Protein AF-A0AAV5HKU2-F1 (afdb_monomer_lite)

Structure (mmCIF, N/CA/C/O backbone):
data_AF-A0AAV5HKU2-F1
#
_entry.id   AF-A0AAV5HKU2-F1
#
loop_
_atom_site.group_PDB
_atom_site.id
_atom_site.type_symbol
_atom_site.label_atom_id
_atom_site.label_alt_id
_atom_site.label_comp_id
_atom_site.label_asym_id
_atom_site.label_entity_id
_atom_site.label_seq_id
_atom_site.pdbx_PDB_ins_code
_atom_site.Cartn_x
_atom_site.Cartn_y
_atom_site.Cartn_z
_atom_site.occupancy
_atom_site.B_iso_or_equiv
_atom_site.auth_seq_id
_atom_site.auth_comp_id
_atom_site.auth_asym_id
_atom_site.auth_atom_id
_atom_site.pdbx_PDB_model_num
ATOM 1 N N . MET A 1 1 ? 23.005 -26.738 24.151 1.00 39.66 1 MET A N 1
ATOM 2 C CA . MET A 1 1 ? 22.528 -25.405 23.713 1.00 39.66 1 MET A CA 1
ATOM 3 C C . MET A 1 1 ? 22.857 -25.248 22.236 1.00 39.66 1 MET A C 1
ATOM 5 O O . MET A 1 1 ? 24.021 -25.358 21.884 1.00 39.66 1 MET A O 1
ATOM 9 N N . ARG A 1 2 ? 21.847 -25.115 21.366 1.00 40.97 2 ARG A N 1
ATOM 10 C CA . ARG A 1 2 ? 22.040 -24.924 19.920 1.00 40.97 2 ARG A CA 1
ATOM 11 C C . ARG A 1 2 ? 22.245 -23.433 19.651 1.00 40.97 2 ARG A C 1
ATOM 13 O O . ARG A 1 2 ? 21.367 -22.641 19.969 1.00 40.97 2 ARG A O 1
ATOM 20 N N . ILE A 1 3 ? 23.403 -23.074 19.111 1.00 48.81 3 ILE A N 1
ATOM 21 C CA . ILE A 1 3 ? 23.680 -21.737 18.579 1.00 48.81 3 ILE A CA 1
ATOM 22 C C . ILE A 1 3 ? 22.786 -21.509 17.354 1.00 48.81 3 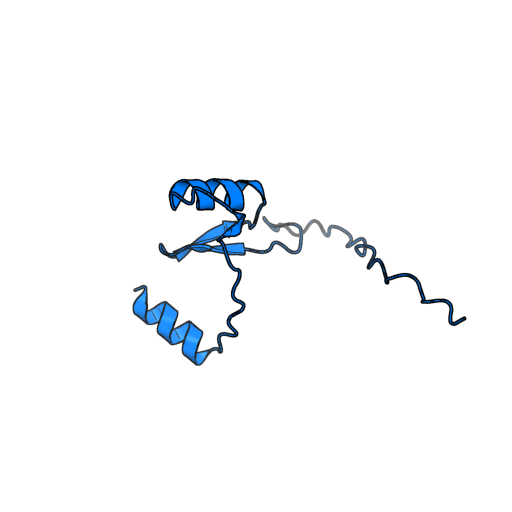ILE A C 1
ATOM 24 O O . ILE A 1 3 ? 22.876 -22.244 16.374 1.00 48.81 3 ILE A O 1
ATOM 28 N N . ALA A 1 4 ? 21.871 -20.543 17.444 1.00 54.16 4 ALA A N 1
ATOM 29 C CA . ALA A 1 4 ? 21.088 -20.095 16.301 1.00 54.16 4 ALA A CA 1
ATOM 30 C C . ALA A 1 4 ? 22.011 -19.325 15.349 1.00 54.16 4 ALA A C 1
ATOM 32 O O . ALA A 1 4 ? 22.744 -18.434 15.779 1.00 54.16 4 ALA A O 1
ATOM 33 N N . SER A 1 5 ? 21.997 -1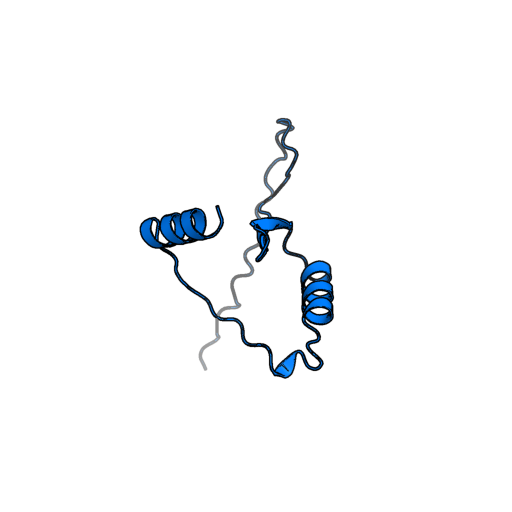9.690 14.069 1.00 51.97 5 SER A N 1
ATOM 34 C CA . SER A 1 5 ? 22.687 -18.942 13.020 1.00 51.97 5 SER A CA 1
ATOM 35 C C . SER A 1 5 ? 22.148 -17.505 12.962 1.00 51.97 5 SER A C 1
ATOM 37 O O . SER A 1 5 ? 20.940 -17.312 13.130 1.00 51.97 5 SER A O 1
ATOM 39 N N . PRO A 1 6 ? 23.004 -16.494 12.735 1.00 68.06 6 PRO A N 1
ATOM 40 C CA . PRO A 1 6 ? 22.547 -15.119 12.586 1.00 68.06 6 PRO A CA 1
ATOM 41 C C . PRO A 1 6 ? 21.578 -14.999 11.396 1.00 68.06 6 PRO A C 1
ATOM 43 O O . PRO A 1 6 ? 21.730 -15.730 10.411 1.00 68.06 6 PRO A O 1
ATOM 46 N N . PRO A 1 7 ? 20.575 -14.103 11.466 1.00 61.12 7 PRO A N 1
ATOM 47 C CA . PRO A 1 7 ? 19.680 -13.855 10.346 1.00 61.12 7 PRO A CA 1
ATOM 48 C C . PRO A 1 7 ? 20.503 -13.375 9.149 1.00 61.12 7 PRO A C 1
ATOM 50 O O . PRO A 1 7 ? 21.371 -12.514 9.292 1.00 61.12 7 PRO A O 1
ATOM 53 N N . ILE A 1 8 ? 20.241 -13.950 7.975 1.00 59.28 8 ILE A N 1
ATOM 54 C CA . ILE A 1 8 ? 20.864 -13.528 6.720 1.00 59.28 8 ILE A CA 1
ATOM 55 C C . ILE A 1 8 ? 20.436 -12.079 6.472 1.00 59.28 8 ILE A C 1
ATOM 57 O O . ILE A 1 8 ? 19.303 -11.821 6.069 1.00 59.28 8 ILE A O 1
ATOM 61 N N . LEU A 1 9 ? 21.333 -11.130 6.735 1.00 62.66 9 LEU A N 1
ATOM 62 C CA . LEU A 1 9 ? 21.209 -9.785 6.196 1.00 62.66 9 LEU A CA 1
ATOM 63 C C . LEU A 1 9 ? 21.526 -9.904 4.707 1.00 62.66 9 LEU A C 1
ATOM 65 O O . LEU A 1 9 ? 22.676 -10.101 4.320 1.00 62.66 9 LEU A O 1
ATOM 69 N N . VAL A 1 10 ? 20.486 -9.880 3.874 1.00 63.28 10 VAL A N 1
ATOM 70 C CA . VAL A 1 10 ? 20.649 -9.776 2.423 1.00 63.28 10 VAL A CA 1
ATOM 71 C C . VAL A 1 10 ? 21.226 -8.390 2.152 1.00 63.28 10 VAL A C 1
ATOM 73 O O . VAL A 1 10 ? 20.508 -7.394 2.128 1.00 63.28 10 VAL A O 1
ATOM 76 N N . GLU A 1 11 ? 22.547 -8.327 2.021 1.00 52.75 11 GLU A N 1
ATOM 77 C CA . GLU A 1 11 ? 23.260 -7.139 1.562 1.00 52.75 11 GLU A CA 1
ATOM 78 C C . GLU A 1 11 ? 22.727 -6.761 0.168 1.00 52.75 11 GLU A C 1
ATOM 80 O O . GLU A 1 11 ? 22.647 -7.629 -0.711 1.00 52.75 11 GLU A O 1
ATOM 85 N N . PRO A 1 12 ? 22.348 -5.496 -0.078 1.00 52.62 12 PRO A N 1
ATOM 86 C CA . PRO A 1 12 ? 21.908 -5.088 -1.401 1.00 52.62 12 PRO A CA 1
ATOM 87 C C . PRO A 1 12 ? 23.070 -5.249 -2.388 1.00 52.62 12 PRO A C 1
ATOM 89 O O . PRO A 1 12 ? 24.107 -4.593 -2.280 1.00 52.62 12 PRO A O 1
ATOM 92 N N . SER A 1 13 ? 22.894 -6.141 -3.365 1.00 47.19 13 SER A N 1
ATOM 93 C CA . SER A 1 13 ? 23.819 -6.313 -4.485 1.00 47.19 13 SER A CA 1
ATOM 94 C C . SER A 1 13 ? 24.022 -4.966 -5.188 1.00 47.19 13 SER A C 1
ATOM 96 O O . SER A 1 13 ? 23.062 -4.364 -5.676 1.00 47.19 13 SER A O 1
ATOM 98 N N . LYS A 1 14 ? 25.269 -4.472 -5.232 1.00 48.97 14 LYS A N 1
ATOM 99 C CA . LYS A 1 14 ? 25.638 -3.266 -5.988 1.00 48.97 14 LYS A CA 1
ATOM 100 C C . LYS A 1 14 ? 25.416 -3.519 -7.482 1.00 48.97 14 LYS A C 1
ATOM 102 O O . LYS A 1 14 ? 26.314 -3.991 -8.176 1.00 48.97 14 LYS A O 1
ATOM 107 N N . LYS A 1 15 ? 24.226 -3.183 -7.986 1.00 53.66 15 LYS A N 1
ATOM 108 C CA . LYS A 1 15 ? 23.969 -3.061 -9.425 1.00 53.66 15 LYS A CA 1
ATOM 109 C C . LYS A 1 15 ? 24.780 -1.884 -9.962 1.00 53.66 15 LYS A C 1
ATOM 111 O O . LYS A 1 15 ? 24.608 -0.754 -9.510 1.00 53.66 15 LYS A O 1
ATOM 116 N N . SER A 1 16 ? 25.661 -2.149 -10.924 1.00 50.25 16 SER A N 1
ATOM 117 C CA . SER A 1 16 ? 26.264 -1.108 -11.752 1.00 50.25 16 SER A CA 1
ATOM 118 C C . SER A 1 16 ? 25.143 -0.317 -12.424 1.00 50.25 16 SER A C 1
ATOM 120 O O . SER A 1 16 ? 24.338 -0.897 -13.152 1.00 50.25 16 SER A O 1
ATOM 122 N N . LEU A 1 17 ? 25.083 0.988 -12.161 1.00 54.62 17 LEU A N 1
ATOM 123 C CA . LEU A 1 17 ? 24.205 1.925 -12.857 1.00 54.62 17 LEU A CA 1
ATOM 124 C C . LEU A 1 17 ? 24.674 2.018 -14.315 1.00 54.62 17 LEU A C 1
ATOM 126 O O . LEU A 1 17 ? 25.503 2.857 -14.660 1.00 54.62 17 LEU A O 1
ATOM 130 N N . SER A 1 18 ? 24.193 1.113 -15.168 1.00 53.22 18 SER A N 1
ATOM 131 C CA . SER A 1 18 ? 24.200 1.340 -16.609 1.00 53.22 18 SER A CA 1
ATOM 132 C C . SER A 1 18 ? 23.347 2.577 -16.852 1.00 53.22 18 SER A C 1
ATOM 134 O O . SER A 1 18 ? 22.174 2.608 -16.484 1.00 53.22 18 SER A O 1
ATOM 136 N N . ASN A 1 19 ? 23.959 3.606 -17.426 1.00 54.34 19 ASN A N 1
ATOM 137 C CA . ASN A 1 19 ? 23.388 4.933 -17.647 1.00 54.34 19 ASN A CA 1
ATOM 138 C C . ASN A 1 19 ? 22.304 4.944 -18.754 1.00 54.34 19 ASN A C 1
ATOM 140 O O . ASN A 1 19 ? 22.134 5.941 -19.454 1.00 54.34 19 ASN A O 1
ATOM 144 N N . ASP A 1 20 ? 21.586 3.832 -18.927 1.00 55.16 20 ASP A N 1
ATOM 145 C CA . ASP A 1 20 ? 20.489 3.657 -19.874 1.00 55.16 20 ASP A CA 1
ATOM 146 C C . ASP A 1 20 ? 19.245 4.356 -19.327 1.00 55.16 20 ASP A C 1
ATOM 148 O O . ASP A 1 20 ? 18.367 3.718 -18.758 1.00 55.16 20 ASP A O 1
ATOM 152 N N . GLY A 1 21 ? 19.219 5.688 -19.438 1.00 53.66 21 GLY A N 1
ATOM 153 C CA . GLY A 1 21 ? 18.038 6.530 -19.691 1.00 53.66 21 GLY A CA 1
ATOM 154 C C . GLY A 1 21 ? 16.722 6.263 -18.943 1.00 53.66 21 GLY A C 1
ATOM 155 O O . GLY A 1 21 ? 15.673 6.692 -19.415 1.00 53.66 21 GLY A O 1
ATOM 156 N N . GLY A 1 22 ? 16.729 5.554 -17.819 1.00 62.38 22 GLY A N 1
ATOM 157 C CA . GLY A 1 22 ? 15.537 5.190 -17.069 1.00 62.38 22 GLY A CA 1
ATOM 158 C C . GLY A 1 22 ? 15.202 6.255 -16.035 1.00 62.38 22 GLY A C 1
ATOM 159 O O . GLY A 1 22 ? 16.029 6.589 -15.191 1.00 62.38 22 GLY A O 1
ATOM 160 N N . TYR A 1 23 ? 13.958 6.741 -16.037 1.00 62.41 23 TYR A N 1
ATOM 161 C CA . TYR A 1 23 ? 13.455 7.698 -15.035 1.00 62.41 23 TYR A CA 1
ATOM 162 C C . TYR A 1 23 ? 13.429 7.129 -13.603 1.00 62.41 23 TYR A C 1
ATOM 164 O O . TYR A 1 23 ? 13.178 7.848 -12.638 1.00 62.41 23 TYR A O 1
ATOM 172 N N . VAL A 1 24 ? 13.661 5.822 -13.465 1.00 59.47 24 VAL A N 1
ATOM 173 C CA . VAL A 1 24 ? 13.530 5.063 -12.228 1.00 59.47 24 VAL A CA 1
ATOM 174 C C . VAL A 1 24 ? 14.788 4.215 -12.051 1.00 59.47 24 VAL A C 1
ATOM 176 O O . VAL A 1 24 ? 14.989 3.230 -12.755 1.00 59.47 24 VAL A O 1
ATOM 179 N N . SER A 1 25 ? 15.652 4.602 -11.112 1.00 63.94 25 SER A N 1
ATOM 180 C CA . SER A 1 25 ? 16.815 3.805 -10.704 1.00 63.94 25 SER A CA 1
ATOM 181 C C . SER A 1 25 ? 16.472 3.002 -9.450 1.00 63.94 25 SER A C 1
ATOM 183 O O . SER A 1 25 ? 16.533 3.533 -8.344 1.00 63.94 25 SER A O 1
ATOM 185 N N . GLY A 1 26 ? 16.104 1.728 -9.612 1.00 69.38 26 GLY A N 1
ATOM 186 C CA . GLY A 1 26 ? 15.938 0.782 -8.499 1.00 69.38 26 GLY A CA 1
ATOM 187 C C . GLY A 1 26 ? 14.613 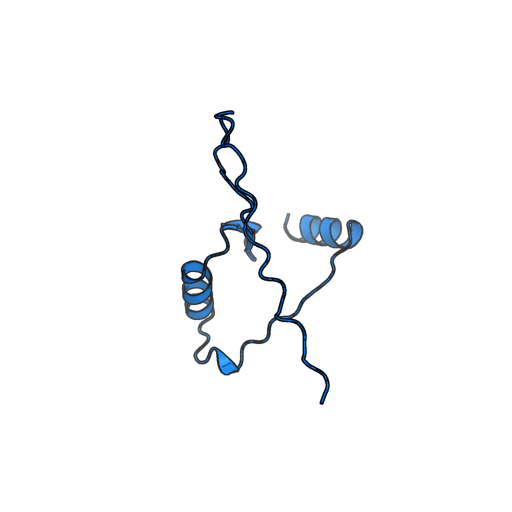0.015 -8.479 1.00 69.38 26 GLY A C 1
ATOM 188 O O . GLY A 1 26 ? 13.737 0.218 -9.316 1.00 69.38 26 GLY A O 1
ATOM 189 N N . GLU A 1 27 ? 14.482 -0.889 -7.507 1.00 66.81 27 GLU A N 1
ATOM 190 C CA . GLU A 1 27 ? 13.246 -1.621 -7.213 1.00 66.81 27 GLU A CA 1
ATOM 191 C C . GLU A 1 27 ? 12.337 -0.731 -6.353 1.00 66.81 27 GLU A C 1
ATOM 193 O O . GLU A 1 27 ? 12.461 -0.667 -5.131 1.00 66.81 27 GLU A O 1
ATOM 198 N N . LEU A 1 28 ? 11.472 0.041 -7.011 1.00 72.88 28 LEU A N 1
ATOM 199 C CA . LEU A 1 28 ? 10.494 0.902 -6.351 1.00 72.88 28 LEU A CA 1
ATOM 200 C C . LEU A 1 28 ? 9.165 0.166 -6.211 1.00 72.88 28 LEU A C 1
ATOM 202 O O . LEU A 1 28 ? 8.584 -0.306 -7.186 1.00 72.88 28 LEU A O 1
ATOM 206 N N . ILE A 1 29 ? 8.673 0.096 -4.977 1.00 81.88 29 ILE A N 1
ATOM 207 C CA . ILE A 1 29 ? 7.324 -0.385 -4.691 1.00 81.88 29 ILE A CA 1
ATOM 208 C C . ILE A 1 29 ? 6.367 0.770 -4.969 1.00 81.88 29 ILE A C 1
ATOM 210 O O . ILE A 1 29 ? 6.525 1.859 -4.416 1.00 81.88 29 ILE A O 1
ATOM 214 N N . TYR A 1 30 ? 5.367 0.528 -5.808 1.00 85.44 30 TYR A N 1
ATOM 215 C CA . TYR A 1 30 ? 4.313 1.490 -6.109 1.00 85.44 30 TYR A CA 1
ATOM 216 C C . TYR A 1 30 ? 3.005 1.072 -5.446 1.00 85.44 30 TYR A C 1
ATOM 218 O O . TYR A 1 30 ? 2.719 -0.115 -5.292 1.00 85.44 30 TYR A O 1
ATOM 226 N N . THR A 1 31 ? 2.203 2.065 -5.088 1.00 85.50 31 THR A N 1
ATOM 227 C CA . THR A 1 31 ? 0.860 1.897 -4.543 1.00 85.50 31 THR A CA 1
ATOM 228 C C . THR A 1 31 ? -0.142 2.464 -5.538 1.00 85.50 31 THR A C 1
ATOM 230 O O . THR A 1 31 ? -0.002 3.610 -5.969 1.00 85.50 31 THR A O 1
ATOM 233 N N . VAL A 1 32 ? -1.146 1.660 -5.887 1.00 85.38 32 VAL A N 1
ATOM 234 C CA . VAL A 1 32 ? -2.318 2.103 -6.651 1.00 85.38 32 VAL A CA 1
ATOM 235 C C . VAL A 1 32 ? -3.388 2.548 -5.658 1.00 85.38 32 VAL A C 1
ATOM 237 O O . VAL A 1 32 ? -3.714 1.815 -4.723 1.00 85.38 32 VAL A O 1
ATOM 240 N N . MET A 1 33 ? -3.880 3.765 -5.837 1.00 85.62 33 MET A N 1
ATOM 241 C CA . MET A 1 33 ? -4.919 4.389 -5.022 1.00 85.62 33 MET A CA 1
ATOM 242 C C . MET A 1 33 ? -6.330 3.988 -5.482 1.00 85.62 33 MET A C 1
ATOM 244 O O . MET A 1 33 ? -6.504 3.381 -6.538 1.00 85.62 33 MET A O 1
ATOM 248 N N . ASP A 1 34 ? -7.345 4.340 -4.694 1.00 81.81 34 ASP A N 1
ATOM 249 C CA . ASP A 1 34 ? -8.767 4.158 -5.019 1.00 81.81 34 ASP A CA 1
ATOM 250 C C . ASP A 1 34 ? -9.201 4.942 -6.267 1.00 81.81 34 ASP A C 1
ATOM 252 O O . ASP A 1 34 ? -10.033 4.467 -7.033 1.00 81.81 34 ASP A O 1
ATOM 256 N N . ASP A 1 35 ? -8.571 6.092 -6.517 1.00 86.12 35 ASP A N 1
ATOM 257 C CA . ASP A 1 35 ? -8.704 6.885 -7.746 1.00 86.12 35 ASP A CA 1
ATOM 258 C C . ASP A 1 35 ? -7.831 6.373 -8.910 1.00 86.12 35 ASP A C 1
ATOM 260 O O . ASP A 1 35 ? -7.627 7.081 -9.896 1.00 86.12 35 ASP A O 1
ATOM 264 N N . LEU A 1 36 ? -7.277 5.161 -8.785 1.00 84.75 36 LEU A N 1
ATOM 265 C CA . LEU A 1 36 ? -6.310 4.544 -9.698 1.00 84.75 36 LEU A CA 1
ATOM 266 C C . LEU A 1 36 ? -4.995 5.314 -9.885 1.00 84.75 36 LEU A C 1
ATOM 268 O O . LEU A 1 36 ? -4.168 4.917 -10.712 1.00 84.75 36 LEU A O 1
ATOM 272 N N . SER A 1 37 ? -4.740 6.381 -9.120 1.00 85.88 37 SER A N 1
ATOM 273 C CA . SER A 1 37 ? -3.457 7.075 -9.196 1.00 85.88 37 SER A CA 1
ATOM 274 C C . SER A 1 37 ? -2.331 6.189 -8.662 1.00 85.88 37 SER A C 1
ATOM 276 O O . SER A 1 37 ? -2.467 5.494 -7.652 1.00 85.88 37 SER A O 1
ATOM 278 N N . VAL A 1 38 ? -1.190 6.203 -9.351 1.00 86.25 38 VAL A N 1
ATOM 279 C CA . VAL A 1 38 ? -0.008 5.429 -8.959 1.00 86.25 38 VAL A CA 1
ATOM 280 C C . VAL A 1 38 ? 0.962 6.349 -8.232 1.00 86.25 38 VAL A C 1
ATOM 282 O O . VAL A 1 38 ? 1.362 7.387 -8.763 1.00 86.25 38 VAL A O 1
ATOM 285 N N . ARG A 1 39 ? 1.361 5.981 -7.013 1.00 85.75 39 ARG A N 1
ATOM 286 C CA . ARG A 1 39 ? 2.324 6.743 -6.205 1.00 85.75 39 ARG A CA 1
ATOM 287 C C . ARG A 1 39 ? 3.447 5.846 -5.687 1.00 85.75 39 ARG A C 1
ATOM 289 O O . ARG A 1 39 ? 3.189 4.683 -5.380 1.00 85.75 39 ARG A O 1
ATOM 296 N N . PRO A 1 40 ? 4.683 6.354 -5.549 1.00 86.12 40 PRO A N 1
ATOM 297 C CA . PRO A 1 40 ? 5.743 5.620 -4.868 1.00 86.12 40 PRO A CA 1
ATOM 298 C C . PRO A 1 40 ? 5.340 5.314 -3.424 1.00 86.12 40 PRO A C 1
ATOM 300 O O . PRO A 1 40 ? 4.874 6.198 -2.697 1.00 86.12 40 PRO A O 1
ATOM 303 N N . ASN A 1 41 ? 5.547 4.076 -2.992 1.00 83.75 41 ASN A N 1
ATOM 304 C CA . ASN A 1 41 ? 5.347 3.695 -1.607 1.00 83.75 41 ASN A CA 1
ATOM 305 C C . ASN A 1 41 ? 6.467 4.314 -0.760 1.00 83.75 41 ASN A C 1
ATOM 307 O O . ASN 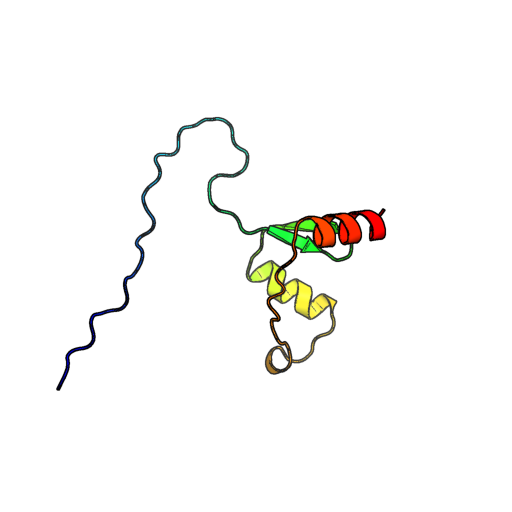A 1 41 ? 7.647 4.031 -0.952 1.00 83.75 41 ASN A O 1
ATOM 311 N N . SER A 1 42 ? 6.103 5.188 0.171 1.00 83.75 42 SER A N 1
ATOM 312 C CA . SER A 1 42 ? 7.042 5.813 1.101 1.00 83.75 42 SER A CA 1
ATOM 313 C C . SER A 1 42 ? 6.402 5.951 2.475 1.00 83.75 42 SER A C 1
ATOM 315 O O . SER A 1 42 ? 5.179 6.045 2.593 1.00 83.75 42 SER A O 1
ATOM 317 N N . ALA A 1 43 ? 7.226 6.015 3.525 1.00 84.69 43 ALA A N 1
ATOM 318 C CA . ALA A 1 43 ? 6.739 6.223 4.889 1.00 84.69 43 ALA A CA 1
ATOM 319 C C . ALA A 1 43 ? 5.929 7.527 5.017 1.00 84.69 43 ALA A C 1
ATOM 321 O O . ALA A 1 43 ? 4.879 7.548 5.655 1.00 84.69 43 ALA A O 1
ATOM 322 N N . VAL A 1 44 ? 6.380 8.593 4.344 1.00 85.62 44 VAL A N 1
ATOM 323 C CA . VAL A 1 44 ? 5.686 9.889 4.313 1.00 85.62 44 VAL A CA 1
ATOM 324 C C . VAL A 1 44 ? 4.312 9.751 3.658 1.00 85.62 44 VAL A C 1
ATOM 326 O O . VAL A 1 44 ? 3.320 10.185 4.240 1.00 85.62 44 VAL A O 1
ATOM 329 N N . PHE A 1 45 ? 4.230 9.087 2.499 1.00 86.19 45 PHE A N 1
ATOM 330 C CA . PHE A 1 45 ? 2.955 8.818 1.834 1.00 86.19 45 PHE A CA 1
ATOM 331 C C . PHE A 1 45 ? 1.998 8.013 2.726 1.00 86.19 45 PHE A C 1
ATOM 333 O O . PHE A 1 45 ? 0.826 8.371 2.834 1.00 86.19 45 PHE A O 1
ATOM 340 N N . GLY A 1 46 ? 2.501 6.986 3.417 1.00 85.81 46 GLY A N 1
ATOM 341 C CA . GLY A 1 46 ? 1.714 6.200 4.367 1.00 85.81 46 GLY A CA 1
ATOM 342 C C . GLY A 1 46 ? 1.097 7.057 5.477 1.00 85.81 46 GLY A C 1
ATOM 343 O O . GLY A 1 46 ? -0.109 6.988 5.703 1.00 85.81 46 GLY A O 1
ATOM 344 N N . ILE A 1 47 ? 1.886 7.922 6.122 1.00 87.25 47 ILE A N 1
ATOM 345 C CA . ILE A 1 47 ? 1.397 8.824 7.182 1.00 87.25 47 ILE A CA 1
ATOM 346 C C . ILE A 1 47 ? 0.355 9.806 6.632 1.00 87.25 47 ILE A C 1
ATOM 348 O O . ILE A 1 47 ? -0.704 9.992 7.233 1.00 87.25 47 ILE A O 1
ATOM 352 N N . THR A 1 48 ? 0.621 10.418 5.473 1.00 87.81 48 THR A N 1
ATOM 353 C CA . THR A 1 48 ? -0.327 11.342 4.836 1.00 87.81 48 THR A CA 1
ATOM 354 C C . THR A 1 48 ? -1.645 10.649 4.492 1.00 87.81 48 THR A C 1
ATOM 356 O O . THR A 1 48 ? -2.705 11.228 4.717 1.00 87.81 48 THR A O 1
ATOM 359 N N . MET A 1 49 ? -1.604 9.415 3.986 1.00 87.50 49 MET A N 1
ATOM 360 C CA . MET A 1 49 ? -2.805 8.646 3.652 1.00 87.50 49 MET A CA 1
ATOM 361 C C . MET A 1 49 ? -3.655 8.347 4.889 1.00 87.50 49 MET A C 1
ATOM 363 O O . MET A 1 49 ? -4.867 8.535 4.863 1.00 87.50 49 MET A O 1
ATOM 367 N N . LEU A 1 50 ? -3.023 7.950 5.994 1.00 88.81 50 LEU A N 1
ATOM 368 C CA . LEU A 1 50 ? -3.720 7.698 7.256 1.00 88.81 50 LEU A CA 1
ATOM 369 C C . LEU A 1 50 ? -4.437 8.949 7.777 1.00 88.81 50 LEU A C 1
ATOM 371 O O . LEU A 1 50 ? -5.574 8.854 8.234 1.00 88.81 50 LEU A O 1
ATOM 375 N N . ASN A 1 51 ? -3.802 10.117 7.649 1.00 87.56 51 ASN A N 1
ATOM 376 C CA . ASN A 1 51 ? -4.421 11.392 8.004 1.00 87.56 51 ASN A CA 1
ATOM 377 C C . ASN A 1 51 ? -5.615 11.727 7.089 1.00 87.56 51 ASN A C 1
ATOM 379 O O . ASN A 1 51 ? -6.660 12.148 7.573 1.00 87.56 51 ASN A O 1
ATOM 383 N N . ARG A 1 52 ? -5.493 11.494 5.773 1.00 87.50 52 ARG A N 1
ATOM 384 C CA . ARG A 1 52 ? -6.590 11.716 4.805 1.00 87.50 52 ARG A CA 1
ATOM 385 C C . ARG A 1 52 ? -7.802 10.818 5.054 1.00 87.50 52 ARG A C 1
ATOM 387 O O . ARG A 1 52 ? -8.913 11.229 4.756 1.00 87.50 52 ARG A O 1
ATOM 394 N N . LEU A 1 53 ? -7.586 9.618 5.588 1.00 86.31 53 LEU A N 1
ATOM 395 C CA . LEU A 1 53 ? -8.644 8.678 5.972 1.00 86.31 53 LEU A CA 1
ATOM 396 C C . LEU A 1 53 ? -9.205 8.941 7.383 1.00 86.31 53 LEU A C 1
ATOM 398 O O . LEU A 1 53 ? -9.960 8.120 7.899 1.00 86.31 53 LEU A O 1
ATOM 402 N N . GLU A 1 54 ? -8.806 10.044 8.026 1.00 87.06 54 GLU A N 1
ATOM 403 C CA . GLU A 1 54 ? -9.225 10.439 9.378 1.00 87.06 54 GLU A CA 1
ATOM 404 C C . GLU A 1 54 ? -8.964 9.362 10.450 1.00 87.06 54 GLU A C 1
ATOM 406 O O . GLU A 1 54 ? -9.653 9.262 11.472 1.00 87.06 54 GLU A O 1
ATOM 411 N N . ILE A 1 55 ? -7.927 8.544 10.245 1.00 86.75 55 ILE A N 1
ATOM 412 C CA . ILE A 1 55 ? -7.556 7.478 11.175 1.00 86.75 55 ILE A CA 1
ATOM 413 C C . ILE A 1 55 ? -6.845 8.097 12.382 1.00 86.75 55 ILE A C 1
ATOM 415 O O . ILE A 1 55 ? -5.687 8.503 12.315 1.00 86.75 55 ILE A O 1
ATOM 419 N N . LYS A 1 56 ? -7.536 8.121 13.526 1.00 82.62 56 LYS A N 1
ATOM 420 C CA . LYS A 1 56 ? -7.041 8.714 14.785 1.00 82.62 56 LYS A CA 1
ATOM 421 C C . LYS A 1 56 ? -5.998 7.864 15.515 1.00 82.62 56 LYS A C 1
ATOM 423 O O . LYS A 1 56 ? -5.270 8.379 16.357 1.00 82.62 56 LYS A O 1
ATOM 428 N N . SER A 1 57 ? -5.945 6.562 15.237 1.00 83.12 57 SER A N 1
ATOM 429 C CA . SER A 1 57 ? -4.997 5.641 15.865 1.00 83.12 57 SER A CA 1
ATOM 430 C C . SER A 1 57 ? -4.494 4.619 14.858 1.00 83.12 57 SER A C 1
ATOM 432 O O . SER A 1 57 ? -5.264 3.827 14.327 1.00 83.12 57 SER A O 1
ATOM 434 N N . ILE A 1 58 ? -3.180 4.603 14.637 1.00 80.19 58 ILE A N 1
ATOM 435 C CA . ILE A 1 58 ? -2.503 3.614 13.785 1.00 80.19 58 ILE A CA 1
ATOM 436 C C . ILE A 1 58 ? -2.660 2.188 14.325 1.00 80.19 58 ILE A C 1
ATOM 438 O O . ILE A 1 58 ? -2.625 1.230 13.561 1.00 80.19 58 ILE A O 1
ATOM 442 N N . VAL A 1 59 ? -2.861 2.042 15.638 1.00 83.62 59 VAL A N 1
ATOM 443 C CA . VAL A 1 59 ? -2.911 0.742 16.322 1.00 83.62 59 VAL A CA 1
ATOM 444 C C . VAL A 1 59 ? -4.125 -0.085 15.880 1.00 83.62 59 VAL A C 1
ATOM 446 O O . VAL A 1 59 ? -4.116 -1.309 15.979 1.00 83.62 59 VAL A O 1
ATOM 449 N N . THR A 1 60 ? -5.173 0.563 15.365 1.00 84.38 60 THR A N 1
ATOM 450 C CA . THR A 1 60 ? -6.376 -0.121 14.870 1.00 84.38 60 THR A CA 1
ATOM 451 C C . THR A 1 60 ? -6.266 -0.542 13.404 1.00 84.38 60 THR A C 1
ATOM 453 O O . THR A 1 60 ? -7.071 -1.354 12.941 1.00 84.38 60 THR A O 1
ATOM 456 N N . VAL A 1 61 ? -5.273 -0.029 12.671 1.00 85.19 61 VAL A N 1
ATOM 457 C CA . VAL A 1 61 ? -5.075 -0.319 11.249 1.00 85.19 61 VAL A CA 1
ATOM 458 C C . VAL A 1 61 ? -4.489 -1.715 11.091 1.00 85.19 61 VAL A C 1
ATOM 460 O O . VAL A 1 61 ? -3.478 -2.059 11.699 1.00 85.19 61 VAL A O 1
ATOM 463 N N . LYS A 1 62 ? -5.123 -2.533 10.248 1.00 85.12 62 LYS A N 1
ATOM 464 C CA . LYS A 1 62 ? -4.658 -3.886 9.932 1.00 85.12 62 LYS A CA 1
ATOM 465 C C . LYS A 1 62 ? -4.301 -3.992 8.462 1.00 85.12 62 LYS A C 1
ATOM 467 O O . LYS A 1 62 ? -5.148 -3.773 7.599 1.00 85.12 62 LYS A O 1
ATOM 472 N N . THR A 1 63 ? -3.077 -4.420 8.192 1.00 82.69 63 THR A N 1
ATOM 473 C CA . THR A 1 63 ? -2.655 -4.798 6.845 1.00 82.69 63 THR A CA 1
ATOM 474 C C . THR A 1 63 ? -3.271 -6.141 6.481 1.00 82.69 63 THR A C 1
ATOM 476 O O . THR A 1 63 ? -3.151 -7.112 7.230 1.00 82.69 63 THR A O 1
ATOM 479 N N . ARG A 1 64 ? -3.926 -6.210 5.322 1.00 85.19 64 ARG A N 1
ATOM 480 C CA . ARG A 1 64 ? -4.381 -7.468 4.728 1.00 85.19 64 ARG A CA 1
ATOM 481 C C . ARG A 1 64 ? -3.648 -7.679 3.414 1.00 85.19 64 ARG A C 1
ATOM 483 O O . ARG A 1 64 ? -3.760 -6.856 2.513 1.00 85.19 64 ARG A O 1
ATOM 490 N N . GLY A 1 65 ? -2.907 -8.778 3.318 1.00 84.12 65 GLY A N 1
ATOM 491 C CA . GLY A 1 65 ? -2.393 -9.254 2.040 1.00 84.12 65 GLY A CA 1
ATOM 492 C C . GLY A 1 65 ? -3.516 -9.945 1.275 1.00 84.12 65 GLY A C 1
ATOM 493 O O . GLY A 1 65 ? -4.180 -10.821 1.827 1.00 84.12 65 GLY A O 1
ATOM 494 N N . VAL A 1 66 ? -3.739 -9.544 0.026 1.00 83.50 66 VAL A N 1
ATOM 495 C CA . VAL A 1 66 ? -4.677 -10.208 -0.883 1.00 83.50 66 VAL A CA 1
ATOM 496 C C . VAL A 1 66 ? -3.892 -10.640 -2.112 1.00 83.50 66 VAL A C 1
ATOM 498 O O . VAL A 1 66 ? -3.235 -9.820 -2.750 1.00 83.50 66 VAL A O 1
ATOM 501 N N . CYS A 1 67 ? -3.939 -11.930 -2.436 1.00 85.69 67 CYS A N 1
ATOM 502 C CA . CYS A 1 67 ? -3.383 -12.441 -3.683 1.00 85.69 67 CYS A CA 1
ATOM 503 C C . CYS A 1 67 ? -4.426 -12.246 -4.784 1.00 85.69 67 CYS A C 1
ATOM 505 O O . CYS A 1 67 ? -5.488 -12.865 -4.745 1.00 85.69 67 CYS A O 1
ATOM 507 N N . LEU A 1 68 ? -4.133 -11.372 -5.744 1.00 85.88 68 LEU A N 1
ATOM 508 C CA . LEU A 1 68 ? -4.983 -11.140 -6.909 1.00 85.88 68 LEU A CA 1
ATOM 509 C C . LEU A 1 68 ? -4.401 -11.900 -8.102 1.00 85.88 68 LEU A C 1
ATOM 511 O O . LEU A 1 68 ? -3.238 -11.706 -8.453 1.00 85.88 68 LEU A O 1
ATOM 515 N N . GLY A 1 69 ? -5.204 -12.770 -8.713 1.00 92.38 69 GLY A N 1
ATOM 516 C CA . GLY A 1 69 ? -4.871 -13.389 -9.989 1.00 92.38 69 GLY A CA 1
ATOM 517 C C . GLY A 1 69 ? -5.145 -12.443 -11.159 1.00 92.38 69 GLY A C 1
ATOM 518 O O . GLY A 1 69 ? -5.719 -11.361 -11.012 1.00 92.38 69 GLY A O 1
ATOM 519 N N . THR A 1 70 ? -4.744 -12.854 -12.362 1.00 92.69 70 THR A N 1
ATOM 520 C CA . THR A 1 70 ? -4.909 -12.048 -13.583 1.00 92.69 70 THR A CA 1
ATOM 521 C C . THR A 1 70 ? -6.383 -11.773 -13.898 1.00 92.69 70 THR A C 1
ATOM 523 O O . THR A 1 70 ? -6.733 -10.686 -14.352 1.00 92.69 70 THR A O 1
ATOM 526 N N . SER A 1 71 ? -7.261 -12.743 -13.622 1.00 94.38 71 SER A N 1
ATOM 527 C CA . SER A 1 71 ? -8.710 -12.616 -13.817 1.00 94.38 71 SER A CA 1
ATOM 528 C C . SER A 1 71 ? -9.318 -11.577 -12.871 1.00 94.38 71 SER A C 1
ATOM 530 O O . SER A 1 71 ? -10.092 -10.717 -13.292 1.00 94.38 71 SER A O 1
ATOM 532 N N . GLU A 1 72 ? -8.935 -11.613 -11.595 1.00 91.06 72 GLU A N 1
ATOM 533 C CA . GLU A 1 72 ? -9.382 -10.682 -10.560 1.00 91.06 72 GLU A CA 1
ATOM 534 C C . GLU A 1 72 ? -8.876 -9.267 -10.840 1.00 91.06 72 GLU A C 1
ATOM 536 O O . GLU A 1 72 ? -9.654 -8.318 -10.770 1.00 91.06 72 GLU A O 1
ATOM 541 N N . ALA A 1 73 ? -7.607 -9.130 -11.234 1.00 87.06 73 ALA A N 1
ATOM 542 C CA . ALA A 1 73 ? -7.025 -7.850 -11.622 1.00 87.06 73 ALA A CA 1
ATOM 543 C C . ALA A 1 73 ? -7.762 -7.230 -12.820 1.00 87.06 73 ALA A C 1
ATOM 545 O O . ALA A 1 73 ? -8.068 -6.040 -12.810 1.00 87.06 73 ALA A O 1
ATOM 546 N N . PHE A 1 74 ? -8.117 -8.032 -13.829 1.00 91.12 74 PHE A N 1
ATOM 547 C CA . PHE A 1 74 ? -8.858 -7.546 -14.994 1.00 91.12 74 PHE A CA 1
ATOM 548 C C . P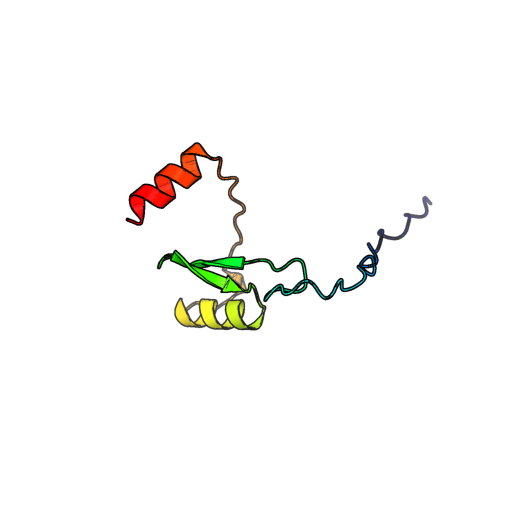HE A 1 74 ? -10.293 -7.125 -14.651 1.00 91.12 74 PHE A C 1
ATOM 550 O O . PHE A 1 74 ? -10.797 -6.142 -15.192 1.00 91.12 74 PHE A O 1
ATOM 557 N N . LYS A 1 75 ? -10.955 -7.836 -13.730 1.00 91.12 75 LYS A N 1
ATOM 558 C CA . LYS A 1 75 ? -12.269 -7.427 -13.207 1.00 91.12 75 LYS A CA 1
ATOM 559 C C . LYS A 1 75 ? -12.182 -6.115 -12.434 1.00 91.12 75 LYS A C 1
ATOM 561 O O . LYS A 1 75 ? -13.044 -5.266 -12.625 1.00 91.12 75 LYS A O 1
ATOM 566 N N . LEU A 1 76 ? -11.151 -5.947 -11.606 1.00 87.31 76 LEU A N 1
ATOM 567 C CA . LEU A 1 76 ? -10.910 -4.705 -10.874 1.00 87.31 76 LEU A CA 1
ATOM 568 C C . LEU A 1 76 ? -10.695 -3.544 -11.846 1.00 87.31 76 LEU A C 1
ATOM 570 O O . LEU A 1 76 ? -11.374 -2.534 -11.732 1.00 87.31 76 LEU A O 1
ATOM 574 N N . LEU A 1 77 ? -9.857 -3.737 -12.868 1.00 86.69 77 LEU A N 1
ATOM 575 C CA . LEU A 1 77 ? -9.634 -2.734 -13.909 1.00 86.69 77 LEU A CA 1
ATOM 576 C C . LEU A 1 77 ? -10.932 -2.346 -14.629 1.00 86.69 77 LEU A C 1
ATOM 578 O O . LEU A 1 77 ? -11.194 -1.166 -14.822 1.00 86.69 77 LEU A O 1
ATOM 582 N N . LYS A 1 78 ? -11.765 -3.328 -14.996 1.00 87.94 78 LYS A N 1
ATOM 583 C CA . LYS A 1 78 ? -13.070 -3.066 -15.620 1.00 87.94 78 LYS A CA 1
ATOM 584 C C . LYS A 1 78 ? -14.036 -2.301 -14.721 1.00 87.94 78 LYS A C 1
ATOM 586 O O . LYS A 1 78 ? -14.866 -1.581 -15.249 1.00 87.94 78 LYS A O 1
ATOM 591 N N . ALA A 1 79 ? -13.977 -2.500 -13.407 1.00 87.19 79 ALA A N 1
ATOM 592 C CA . ALA A 1 79 ? -14.851 -1.811 -12.461 1.00 87.19 79 ALA A CA 1
ATOM 593 C C . ALA A 1 79 ? -14.427 -0.356 -12.204 1.00 87.19 79 ALA A C 1
ATOM 595 O O . ALA A 1 79 ? -15.211 0.416 -11.662 1.00 87.19 79 ALA A O 1
ATOM 596 N N . SER A 1 80 ? -13.190 0.001 -12.549 1.00 76.56 80 SER A N 1
ATOM 597 C CA . SER A 1 80 ? -12.633 1.339 -12.348 1.00 76.56 80 SER A CA 1
ATOM 598 C C . SER A 1 80 ? -12.669 2.225 -13.605 1.00 76.56 80 SER A C 1
ATOM 600 O O . SER A 1 80 ? -12.223 3.369 -13.536 1.00 76.56 80 SER A O 1
ATOM 602 N N . LEU A 1 81 ? -13.167 1.695 -14.730 1.00 77.00 81 LEU A N 1
ATOM 603 C CA . LEU A 1 81 ? -13.445 2.404 -15.988 1.00 77.00 81 LEU A CA 1
ATOM 604 C C . LEU A 1 81 ? -14.931 2.768 -16.078 1.00 77.00 81 LEU A C 1
ATOM 606 O O . LEU A 1 81 ? -15.220 3.846 -16.640 1.00 77.00 81 LEU A O 1
#

pLDDT: mean 75.73, std 14.94, range [39.66, 94.38]

Organism: NCBI:txid152421

InterPro domains:
  IPR007750 Protein of unknown function DUF674 [PF05056] (13-81)
  IPR007750 Protein of unknown function DUF674 [PTHR33103] (15-79)

Secondary structure (DSSP, 8-state):
---PPPP---PPP---------S--S---EEE-TT--EEE--HHHHHHHHHHTT-S-GGG---------HHHHHHHHHHT-

Foldseek 3Di:
DDDDDDPPPPDPDPDDPPVPPDPDDDDWDWDQDPLRDIDTDDPVVVVVVCVVVVPPDPVPDDDDDDDADPVNVVVVVVVND

Radius of gyration: 18.92 Å; chains: 1; bounding box: 41×37×44 Å

Sequence (81 aa):
MRIA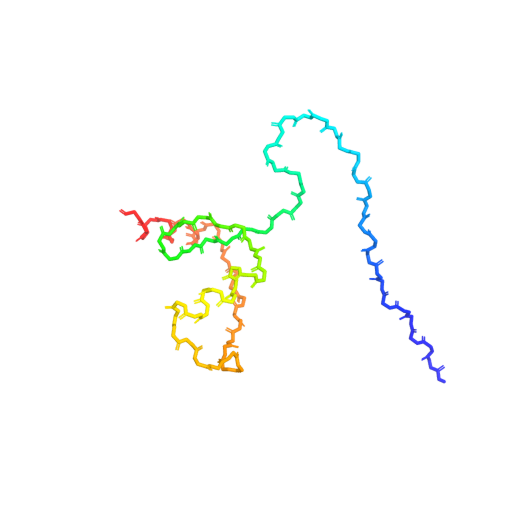SPPILVEPSKKSLSNDGGYVSGELIYTVMDDLSVRPNSAVFGITMLNRLEIKSIVTVKTRGVCLGTSEAFKLLKASL